Protein AF-A0A9X0CYH1-F1 (afdb_monomer)

Mean predicted aligned error: 7.74 Å

pLDDT: mean 87.94, std 6.15, range [51.03, 95.19]

Solvent-accessible surface area (backbone atoms only — not comparable to full-atom values): 4702 Å² total; per-residue (Å²): 108,69,66,60,52,50,44,64,71,53,69,78,56,54,69,36,67,47,98,85,72,45,71,50,71,41,79,44,61,50,72,93,53,80,67,45,76,48,78,42,75,32,54,50,82,83,79,65,68,68,57,57,54,51,50,53,52,58,73,71,52,50,76,66,57,51,56,51,53,54,55,65,72,70,109

Secondary structure (DSSP, 8-state):
-HHHHHHHHHHTPPBP--TTS---EEEE--GGGTT--EEEEPBPPPP-HHHHHHHHHHHH--HHHHHHHHHHTT-

Structure (mmCIF, N/CA/C/O backbone):
data_AF-A0A9X0CYH1-F1
#
_entry.id   AF-A0A9X0CYH1-F1
#
loop_
_atom_site.group_PDB
_atom_site.id
_atom_site.type_symbol
_atom_site.label_atom_id
_atom_site.label_alt_id
_atom_site.label_comp_id
_atom_site.label_asym_id
_atom_site.label_entity_id
_atom_site.label_seq_id
_atom_site.pdbx_PDB_ins_code
_atom_site.Cartn_x
_atom_site.Cartn_y
_atom_site.Cartn_z
_atom_site.occupancy
_atom_site.B_iso_or_equiv
_atom_site.auth_seq_id
_atom_site.auth_comp_id
_atom_site.auth_asym_id
_atom_site.auth_atom_id
_atom_site.pdbx_PDB_model_num
ATOM 1 N N . MET A 1 1 ? -13.522 2.126 5.260 1.00 70.12 1 MET A N 1
ATOM 2 C CA . MET A 1 1 ? -12.259 2.559 5.897 1.00 70.12 1 MET A CA 1
ATOM 3 C C . MET A 1 1 ? -11.069 1.725 5.426 1.00 70.12 1 MET A C 1
ATOM 5 O O . MET A 1 1 ? -10.174 2.298 4.826 1.00 70.12 1 MET A O 1
ATOM 9 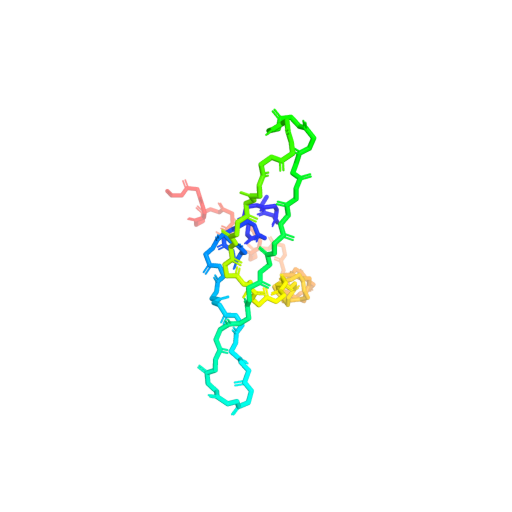N N . LEU A 1 2 ? -11.088 0.392 5.575 1.00 82.00 2 LEU A N 1
ATOM 10 C CA . LEU A 1 2 ? -9.966 -0.475 5.172 1.00 82.00 2 LEU A CA 1
ATOM 11 C C . LEU A 1 2 ? -9.548 -0.333 3.696 1.00 82.00 2 LEU A C 1
ATOM 13 O O . LEU A 1 2 ? -8.363 -0.254 3.406 1.00 82.00 2 LEU A O 1
ATOM 17 N N . ALA A 1 3 ? -10.509 -0.229 2.771 1.00 80.56 3 ALA A N 1
ATOM 18 C CA . ALA A 1 3 ? -10.206 -0.023 1.352 1.00 80.56 3 ALA A CA 1
ATOM 19 C C . ALA A 1 3 ? -9.438 1.287 1.100 1.00 80.56 3 ALA A C 1
ATOM 21 O O . ALA A 1 3 ? -8.448 1.282 0.381 1.00 80.56 3 ALA A O 1
ATOM 22 N N . ALA A 1 4 ? -9.856 2.394 1.726 1.00 85.25 4 ALA A N 1
ATOM 23 C CA . ALA A 1 4 ? -9.168 3.679 1.601 1.00 85.25 4 ALA A CA 1
ATOM 24 C C . ALA A 1 4 ? -7.744 3.607 2.169 1.00 85.25 4 ALA A C 1
ATOM 26 O O . ALA A 1 4 ? -6.816 4.111 1.551 1.00 85.25 4 ALA A O 1
ATOM 27 N N . LEU A 1 5 ? -7.560 2.914 3.295 1.00 86.00 5 LEU A N 1
ATOM 28 C CA . LEU A 1 5 ? -6.247 2.716 3.902 1.00 86.00 5 LEU A CA 1
ATOM 29 C C . LEU A 1 5 ? -5.341 1.853 3.005 1.00 86.00 5 LEU A C 1
ATOM 31 O O . LEU A 1 5 ? -4.236 2.276 2.681 1.00 86.00 5 LEU A O 1
ATOM 35 N N . HIS A 1 6 ? -5.846 0.724 2.489 1.00 88.25 6 HIS A N 1
ATOM 36 C CA . HIS A 1 6 ? -5.137 -0.113 1.513 1.00 88.25 6 HIS A CA 1
ATOM 37 C C . HIS A 1 6 ? -4.718 0.691 0.280 1.00 88.25 6 HIS A C 1
ATOM 39 O O . HIS A 1 6 ? -3.560 0.620 -0.131 1.00 88.25 6 HIS A O 1
ATOM 45 N N . PHE A 1 7 ? -5.641 1.460 -0.310 1.00 87.75 7 PHE A N 1
ATOM 46 C CA . PHE A 1 7 ? -5.336 2.286 -1.473 1.00 87.75 7 PHE A CA 1
ATOM 47 C C . PHE A 1 7 ? -4.299 3.353 -1.139 1.00 87.75 7 PHE A C 1
ATOM 49 O O . PHE A 1 7 ? -3.323 3.443 -1.868 1.00 87.75 7 PHE A O 1
ATOM 56 N N . ASN A 1 8 ? -4.438 4.089 -0.036 1.00 86.94 8 ASN A N 1
ATOM 57 C CA . ASN A 1 8 ? -3.482 5.127 0.358 1.00 86.94 8 ASN A CA 1
ATOM 58 C C . ASN A 1 8 ? -2.066 4.564 0.530 1.00 86.94 8 ASN A C 1
ATOM 60 O O . ASN A 1 8 ? -1.125 5.099 -0.053 1.00 86.94 8 ASN A O 1
ATOM 64 N N . PHE A 1 9 ? -1.927 3.444 1.245 1.00 85.00 9 PHE A N 1
ATOM 65 C CA . PHE A 1 9 ? -0.634 2.781 1.439 1.00 85.00 9 PHE A CA 1
ATOM 66 C C . PHE A 1 9 ? -0.041 2.225 0.135 1.00 85.00 9 PHE A C 1
ATOM 68 O O . PHE A 1 9 ? 1.176 2.175 -0.017 1.00 85.00 9 PHE A O 1
ATOM 75 N N . ASN A 1 10 ? -0.874 1.810 -0.825 1.00 88.94 10 ASN A N 1
ATOM 76 C CA . ASN A 1 10 ? -0.416 1.131 -2.041 1.00 88.94 10 ASN A CA 1
ATOM 77 C C . ASN A 1 10 ? -0.469 1.989 -3.323 1.00 88.94 10 ASN A C 1
ATOM 79 O O . ASN A 1 10 ? -0.088 1.492 -4.391 1.00 88.94 10 ASN A O 1
ATOM 83 N N . LEU A 1 11 ? -0.910 3.252 -3.242 1.00 87.44 11 LEU A N 1
ATOM 84 C CA . LEU A 1 11 ? -1.079 4.149 -4.393 1.00 87.44 11 LEU A CA 1
ATOM 85 C C . LEU A 1 11 ? 0.267 4.577 -4.988 1.00 87.44 11 LEU A C 1
ATOM 87 O O . LEU A 1 11 ? 0.443 4.533 -6.204 1.00 87.44 11 LEU A O 1
ATOM 91 N N . GLN A 1 12 ? 1.221 4.962 -4.139 1.00 84.62 12 GLN A N 1
ATOM 92 C CA . GLN A 1 12 ? 2.534 5.476 -4.544 1.00 84.62 12 GLN A CA 1
ATOM 93 C C . GLN A 1 12 ? 3.665 4.575 -4.050 1.00 84.62 12 GLN A C 1
ATOM 95 O O . GLN A 1 12 ? 4.583 5.011 -3.366 1.00 84.62 12 GLN A O 1
ATOM 100 N N . ARG A 1 13 ? 3.603 3.290 -4.406 1.00 90.06 13 ARG A N 1
ATOM 101 C CA . ARG A 1 13 ? 4.684 2.356 -4.074 1.00 90.06 13 ARG A CA 1
ATOM 102 C C . ARG A 1 13 ? 5.984 2.747 -4.771 1.00 90.06 13 ARG A C 1
ATOM 104 O O . ARG A 1 13 ? 5.987 3.124 -5.952 1.00 90.06 13 ARG A O 1
ATOM 111 N N . GLU A 1 14 ? 7.080 2.600 -4.043 1.00 91.06 14 GLU A N 1
ATOM 112 C CA . GLU A 1 14 ? 8.429 2.782 -4.564 1.00 91.06 14 GLU A CA 1
ATOM 113 C C . GLU A 1 14 ? 8.781 1.706 -5.597 1.00 91.06 14 GLU A C 1
ATOM 115 O O . GLU A 1 14 ? 8.142 0.647 -5.700 1.00 91.06 14 GLU A O 1
ATOM 120 N N . ASP A 1 15 ? 9.783 2.012 -6.415 1.00 92.75 15 ASP A N 1
ATOM 121 C CA . ASP A 1 15 ? 10.325 1.059 -7.372 1.00 92.75 15 ASP A CA 1
ATOM 122 C C . ASP A 1 15 ? 11.138 -0.010 -6.638 1.00 92.75 15 ASP A C 1
ATOM 124 O O . ASP A 1 15 ? 11.876 0.269 -5.698 1.00 92.75 15 ASP A O 1
ATOM 128 N N . LYS A 1 16 ? 11.009 -1.259 -7.081 1.00 91.31 16 LYS A N 1
ATOM 129 C CA . LYS A 1 16 ? 11.886 -2.333 -6.629 1.00 91.31 16 LYS A CA 1
ATOM 130 C C . LYS A 1 16 ? 13.291 -2.042 -7.150 1.00 91.31 16 LYS A C 1
ATOM 132 O O . LYS A 1 16 ? 13.447 -1.712 -8.320 1.00 91.31 16 LYS A O 1
ATOM 137 N N . VAL A 1 17 ? 14.299 -2.226 -6.310 1.00 92.81 17 VAL A N 1
ATOM 138 C CA . VAL A 1 17 ? 15.706 -2.084 -6.691 1.00 92.81 17 VAL A CA 1
ATOM 139 C C . VAL A 1 17 ? 16.377 -3.455 -6.586 1.00 92.81 17 VAL A C 1
ATOM 141 O O . VAL A 1 17 ? 16.125 -4.211 -5.645 1.00 92.81 17 VAL A O 1
ATOM 144 N N . ASN A 1 18 ? 17.153 -3.824 -7.600 1.00 89.00 18 ASN A N 1
ATOM 145 C CA . ASN A 1 18 ? 17.947 -5.052 -7.622 1.00 89.00 18 ASN A CA 1
ATOM 146 C C . ASN A 1 18 ? 19.238 -4.884 -6.793 1.00 89.00 18 ASN A C 1
ATOM 148 O O . ASN A 1 18 ? 19.596 -3.781 -6.396 1.00 89.00 18 ASN A O 1
ATOM 152 N N . GLN A 1 19 ? 19.972 -5.976 -6.548 1.00 91.00 19 GLN A N 1
ATOM 153 C CA . GLN A 1 19 ? 21.233 -5.939 -5.780 1.00 91.00 19 GLN A CA 1
ATOM 154 C C . GLN A 1 19 ? 22.326 -5.067 -6.420 1.00 91.00 19 GLN A C 1
ATOM 156 O O . GLN A 1 19 ? 23.210 -4.578 -5.726 1.00 91.00 19 GLN A O 1
ATOM 161 N N . ASP A 1 20 ? 22.262 -4.868 -7.734 1.00 91.69 20 ASP A N 1
ATOM 162 C CA . ASP A 1 20 ? 23.161 -4.024 -8.524 1.00 91.69 20 ASP A CA 1
ATOM 163 C C . ASP A 1 20 ? 22.685 -2.559 -8.618 1.00 91.69 20 ASP A C 1
ATOM 165 O O . ASP A 1 20 ? 23.176 -1.802 -9.452 1.00 91.69 20 ASP A O 1
ATOM 169 N N . ASN A 1 21 ? 21.712 -2.155 -7.794 1.00 87.12 21 ASN A N 1
ATOM 170 C CA . ASN A 1 21 ? 21.034 -0.856 -7.833 1.00 87.12 21 ASN A CA 1
ATOM 171 C C . ASN A 1 21 ? 20.267 -0.551 -9.136 1.00 87.12 21 ASN A C 1
ATOM 173 O O . ASN A 1 2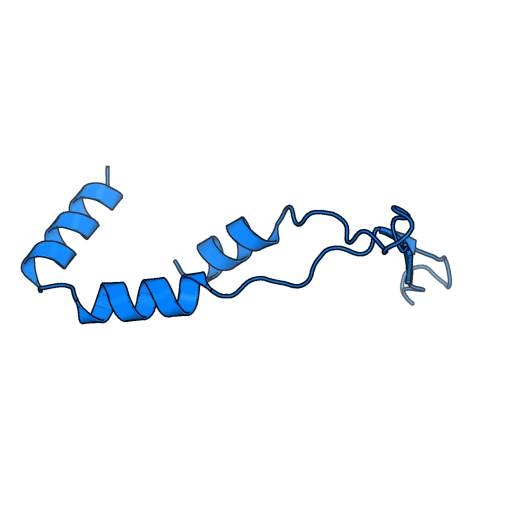1 ? 19.852 0.590 -9.355 1.00 87.12 21 ASN A O 1
ATOM 177 N N . SER A 1 22 ? 20.017 -1.546 -9.993 1.00 90.19 22 SER A N 1
ATOM 178 C CA . SER A 1 22 ? 19.178 -1.367 -11.183 1.00 90.19 22 SER A CA 1
ATOM 179 C C . SER A 1 22 ? 17.680 -1.454 -10.854 1.00 90.19 22 SER A C 1
ATOM 181 O O . SER A 1 22 ? 17.258 -2.204 -9.969 1.00 90.19 22 SER A O 1
ATOM 183 N N . VAL A 1 23 ? 16.848 -0.706 -11.589 1.00 90.94 23 VAL A N 1
ATOM 184 C CA . VAL A 1 23 ? 15.381 -0.787 -11.483 1.00 90.94 23 VAL A CA 1
ATOM 185 C C . VAL A 1 23 ? 14.857 -1.781 -12.529 1.00 90.94 23 VAL A C 1
ATOM 187 O O . VAL A 1 23 ? 14.982 -1.525 -13.729 1.00 90.94 23 VAL A O 1
ATOM 190 N N . PRO A 1 24 ? 14.254 -2.917 -12.131 1.00 92.00 24 PRO A N 1
ATOM 191 C CA . PRO A 1 24 ? 13.714 -3.884 -13.068 1.00 92.00 24 PRO A CA 1
ATOM 192 C C . PRO A 1 24 ? 12.458 -3.337 -13.753 1.00 92.00 24 PRO A C 1
ATOM 194 O O . PRO A 1 24 ? 11.577 -2.745 -13.125 1.00 92.00 24 PRO A O 1
ATOM 197 N N . LEU A 1 25 ? 12.341 -3.602 -15.053 1.00 92.81 25 LEU A N 1
ATOM 198 C CA . LEU A 1 25 ? 11.217 -3.169 -15.879 1.00 92.81 25 LEU A CA 1
ATOM 199 C C . LEU A 1 25 ? 10.188 -4.290 -16.045 1.00 92.81 25 LEU A C 1
ATOM 201 O O . LEU A 1 25 ? 10.522 -5.465 -16.196 1.00 92.81 25 LEU A O 1
ATOM 205 N N . LYS A 1 26 ? 8.910 -3.916 -16.058 1.00 91.75 26 LYS A N 1
ATOM 206 C CA . LYS A 1 26 ? 7.791 -4.776 -16.439 1.00 91.75 26 LYS A CA 1
ATOM 207 C C . LYS A 1 26 ? 7.294 -4.351 -17.815 1.00 91.75 26 LYS A C 1
ATOM 209 O O . LYS A 1 26 ? 6.776 -3.246 -17.977 1.00 91.75 26 LYS A O 1
ATOM 214 N N . VAL A 1 27 ? 7.413 -5.256 -18.781 1.00 93.94 27 VAL A N 1
ATOM 215 C CA . VAL A 1 27 ? 6.855 -5.096 -20.126 1.00 93.94 27 VAL A CA 1
ATOM 216 C C . VAL A 1 27 ? 5.517 -5.825 -20.193 1.00 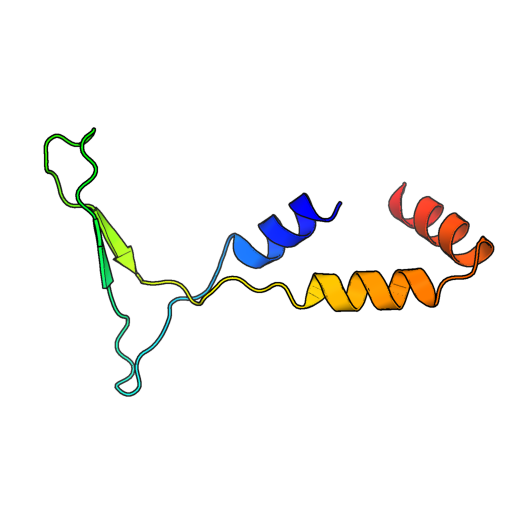93.94 27 VAL A C 1
ATOM 218 O O . VAL A 1 27 ? 5.387 -6.963 -19.742 1.00 93.94 27 VAL A O 1
ATOM 221 N N . SER A 1 28 ? 4.501 -5.159 -20.725 1.00 93.44 28 SER A N 1
ATOM 222 C CA . SER A 1 28 ? 3.170 -5.727 -20.945 1.00 93.44 28 SER A CA 1
ATOM 223 C C . SER A 1 28 ? 2.699 -5.403 -22.354 1.00 93.44 28 SER A C 1
ATOM 225 O O . SER A 1 28 ? 3.012 -4.334 -22.863 1.00 93.44 28 SER A O 1
ATOM 227 N N . TYR A 1 29 ? 1.934 -6.305 -22.967 1.00 95.19 29 TYR A N 1
ATOM 228 C CA . TYR A 1 29 ? 1.375 -6.133 -24.311 1.00 95.19 29 TYR A CA 1
ATOM 229 C C . TYR A 1 29 ? -0.154 -6.200 -24.232 1.00 95.19 29 TYR A C 1
ATOM 231 O O . TYR A 1 29 ? -0.741 -7.269 -24.436 1.00 95.19 29 TYR A O 1
ATOM 239 N N . PRO A 1 30 ? -0.827 -5.100 -23.847 1.00 93.00 30 PRO A N 1
ATOM 240 C CA . PRO A 1 30 ? -2.272 -5.104 -23.696 1.00 93.00 30 PRO A CA 1
ATOM 241 C C . PRO A 1 30 ? -2.946 -5.299 -25.055 1.00 93.00 30 PRO A C 1
ATOM 243 O O . PRO A 1 30 ? -2.653 -4.585 -26.012 1.00 93.00 30 PRO A O 1
ATOM 246 N N . LYS A 1 31 ? -3.892 -6.239 -25.141 1.00 92.56 31 LYS A N 1
ATOM 247 C CA . LYS A 1 31 ? -4.592 -6.553 -26.399 1.00 92.56 31 LYS A CA 1
ATOM 248 C C . LYS A 1 31 ? -5.323 -5.346 -26.995 1.00 92.56 31 LYS A C 1
ATOM 250 O O . LYS A 1 31 ? -5.317 -5.188 -28.208 1.00 92.56 31 LYS A O 1
ATOM 255 N N . PHE A 1 32 ? -5.866 -4.463 -26.152 1.00 93.00 32 PHE A N 1
ATOM 256 C CA . PHE A 1 32 ? -6.543 -3.235 -26.587 1.00 93.00 32 PHE A CA 1
ATOM 257 C C . PHE A 1 32 ? -5.603 -2.193 -27.215 1.00 93.00 32 PHE A C 1
ATOM 259 O O . PHE A 1 32 ? -6.080 -1.253 -27.839 1.00 93.00 32 PHE A O 1
ATOM 266 N N . LYS A 1 33 ? -4.279 -2.345 -27.064 1.00 91.12 33 LYS A N 1
ATOM 267 C CA . LYS A 1 33 ? -3.279 -1.509 -27.739 1.00 91.12 33 LYS A CA 1
ATOM 268 C C . LYS A 1 33 ? -2.753 -2.132 -29.036 1.00 91.12 33 LYS A C 1
ATOM 270 O O . LYS A 1 33 ? -1.664 -1.792 -29.480 1.00 91.12 33 LYS A O 1
ATOM 275 N N . ASN A 1 34 ? -3.475 -3.089 -29.624 1.00 90.12 34 ASN A N 1
ATOM 276 C CA . ASN A 1 34 ? -3.115 -3.708 -30.906 1.00 90.12 34 ASN A CA 1
ATOM 277 C C . ASN A 1 34 ? -1.677 -4.269 -30.954 1.00 90.12 34 ASN A C 1
ATOM 279 O O . ASN A 1 34 ? -1.021 -4.234 -31.989 1.00 90.12 34 ASN A O 1
ATOM 283 N N . GLY A 1 35 ? -1.178 -4.787 -29.826 1.00 87.75 35 GLY A N 1
ATOM 284 C CA . GLY A 1 35 ? 0.177 -5.340 -29.730 1.00 87.75 35 GLY A CA 1
ATOM 285 C C . GLY A 1 35 ? 1.271 -4.332 -29.365 1.00 87.75 35 GLY A C 1
ATOM 286 O O . GLY A 1 35 ? 2.431 -4.726 -29.288 1.00 87.75 35 GLY A O 1
ATOM 287 N N . GLU A 1 36 ? 0.938 -3.072 -29.078 1.00 93.25 36 GLU A N 1
ATOM 288 C CA . GLU A 1 36 ? 1.903 -2.104 -28.551 1.00 93.25 36 GLU A CA 1
ATOM 289 C C . GLU A 1 36 ? 2.344 -2.470 -27.122 1.00 93.25 36 GLU A C 1
ATOM 291 O O . GLU A 1 36 ? 1.531 -2.804 -26.248 1.00 93.25 36 GLU A O 1
ATOM 296 N N . ALA A 1 37 ? 3.650 -2.380 -26.868 1.00 94.19 37 ALA A N 1
ATOM 297 C CA . ALA A 1 37 ? 4.223 -2.611 -25.551 1.00 94.19 37 ALA A CA 1
ATOM 298 C C . ALA A 1 37 ? 3.961 -1.423 -24.615 1.00 94.19 37 ALA A C 1
ATOM 300 O O . ALA A 1 37 ? 4.054 -0.260 -24.990 1.00 94.19 37 ALA A O 1
ATOM 301 N N . THR A 1 38 ? 3.696 -1.707 -23.346 1.00 92.81 38 THR A N 1
ATOM 302 C CA . THR A 1 38 ? 3.751 -0.729 -22.259 1.00 92.81 38 THR A CA 1
ATOM 303 C C . THR A 1 38 ? 4.813 -1.172 -21.267 1.00 92.81 38 THR A C 1
ATOM 305 O O . THR A 1 38 ? 4.730 -2.276 -20.719 1.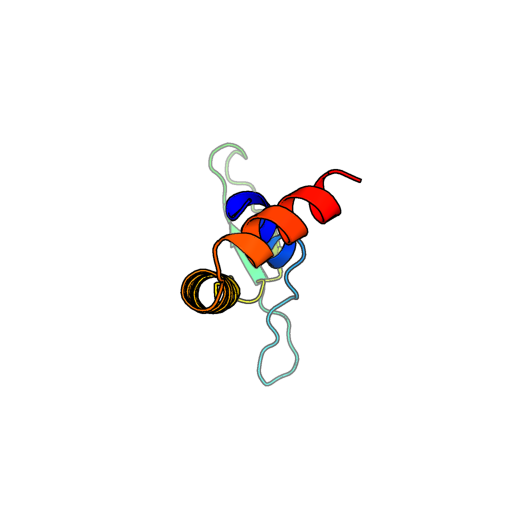00 92.81 38 THR A O 1
ATOM 308 N N . VAL A 1 39 ? 5.792 -0.299 -21.040 1.00 93.38 39 VAL A N 1
ATOM 309 C CA . VAL A 1 39 ? 6.912 -0.506 -20.117 1.00 93.38 39 VAL A CA 1
ATOM 310 C C . VAL A 1 39 ? 6.682 0.334 -18.866 1.00 93.38 39 VAL A C 1
ATOM 312 O O . VAL A 1 39 ? 6.324 1.507 -18.958 1.00 93.38 39 VAL A O 1
ATOM 315 N N . ARG A 1 40 ? 6.843 -0.270 -17.689 1.00 91.75 40 ARG A N 1
ATOM 316 C CA . ARG A 1 40 ? 6.768 0.418 -16.391 1.00 91.75 40 ARG A CA 1
ATOM 317 C C . ARG A 1 40 ? 7.850 -0.109 -15.461 1.00 91.75 40 ARG A C 1
ATOM 319 O O . ARG A 1 40 ? 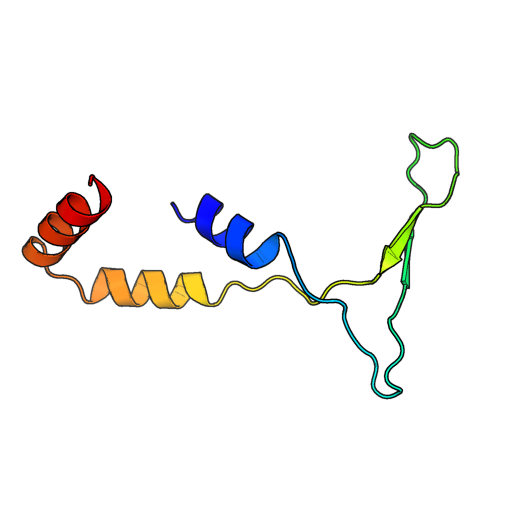8.183 -1.291 -15.535 1.00 91.75 40 ARG A O 1
ATOM 326 N N . ASN A 1 41 ?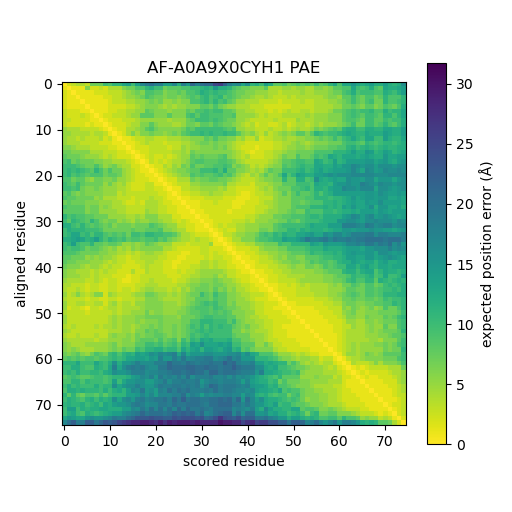 8.323 0.722 -14.539 1.00 94.00 41 ASN A N 1
ATOM 327 C CA . ASN A 1 41 ? 9.171 0.257 -13.445 1.00 94.00 41 ASN A CA 1
ATOM 328 C C . ASN A 1 41 ? 8.393 -0.740 -12.581 1.00 94.00 41 ASN A C 1
ATOM 330 O O . ASN A 1 41 ? 7.192 -0.575 -12.323 1.00 94.00 41 ASN A O 1
ATOM 334 N N . ARG A 1 42 ? 9.058 -1.814 -12.158 1.00 92.00 42 ARG A N 1
ATOM 335 C CA . ARG A 1 42 ? 8.459 -2.785 -11.247 1.00 92.00 42 ARG A CA 1
ATOM 336 C C . ARG A 1 42 ? 8.393 -2.157 -9.861 1.00 92.00 42 ARG A C 1
ATOM 338 O O . ARG A 1 42 ? 9.421 -1.831 -9.289 1.00 92.00 42 ARG A O 1
ATOM 345 N N . LYS A 1 43 ? 7.187 -2.026 -9.316 1.00 91.44 43 LYS A N 1
ATOM 346 C CA . LYS A 1 43 ? 6.972 -1.565 -7.941 1.00 91.44 43 LYS A CA 1
ATOM 347 C C . LYS A 1 43 ? 7.263 -2.670 -6.924 1.00 91.44 43 LYS A C 1
ATOM 349 O O . LYS A 1 43 ? 7.158 -3.853 -7.265 1.00 91.44 43 LYS A O 1
ATOM 354 N N . ILE A 1 44 ? 7.586 -2.281 -5.692 1.00 92.19 44 ILE A N 1
ATOM 355 C CA . ILE A 1 44 ? 7.614 -3.181 -4.526 1.00 92.19 44 ILE A CA 1
ATOM 356 C C . ILE A 1 44 ? 6.232 -3.834 -4.353 1.00 92.19 44 ILE A C 1
ATOM 358 O O . ILE A 1 44 ? 5.223 -3.290 -4.809 1.00 92.19 44 ILE A O 1
ATOM 362 N N . GLU A 1 45 ? 6.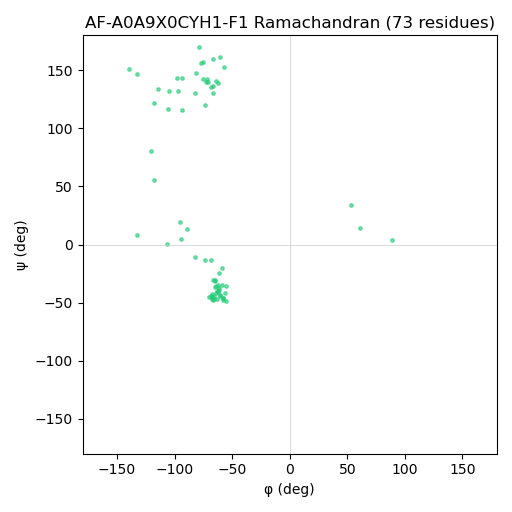172 -5.027 -3.759 1.00 91.56 45 GLU A N 1
ATOM 363 C CA . GLU A 1 45 ? 4.915 -5.738 -3.495 1.00 91.56 45 GLU A CA 1
ATOM 364 C C . GLU A 1 45 ? 3.972 -4.946 -2.578 1.00 91.56 45 GLU A C 1
ATOM 366 O O . GLU A 1 45 ? 4.354 -3.952 -1.966 1.00 91.56 45 GLU A O 1
ATOM 371 N N . GLN A 1 46 ? 2.692 -5.313 -2.592 1.00 90.50 46 GLN A N 1
ATOM 372 C CA . GLN A 1 46 ? 1.688 -4.602 -1.803 1.00 90.50 46 GLN A CA 1
ATOM 373 C C . GLN A 1 46 ? 1.863 -4.912 -0.318 1.00 90.50 46 GLN A C 1
ATOM 375 O O . GLN A 1 46 ? 2.138 -6.055 0.037 1.00 90.50 46 GLN A O 1
ATOM 380 N N . ASN A 1 47 ? 1.655 -3.905 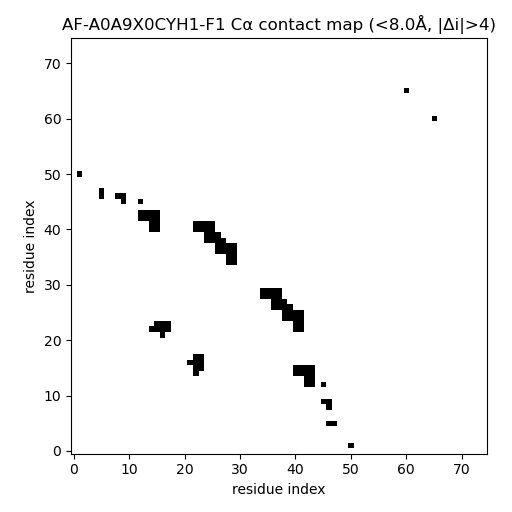0.527 1.00 88.94 47 ASN A N 1
ATOM 381 C CA . ASN A 1 47 ? 1.691 -4.057 1.979 1.00 88.94 47 ASN A CA 1
ATOM 382 C C . ASN A 1 47 ? 0.272 -4.318 2.533 1.00 88.94 47 ASN A C 1
ATOM 384 O O . ASN A 1 47 ? -0.715 -3.753 2.030 1.00 88.94 47 ASN A O 1
ATOM 388 N N . PHE A 1 48 ? 0.189 -5.169 3.562 1.00 90.44 48 PHE A N 1
ATOM 389 C CA . PHE A 1 48 ? -1.033 -5.517 4.297 1.00 90.44 48 PHE A CA 1
ATOM 390 C C . PHE A 1 48 ? -0.875 -5.472 5.829 1.00 90.44 48 PHE A C 1
ATOM 392 O O . PHE A 1 48 ? -1.804 -5.855 6.535 1.00 90.44 48 PHE A O 1
ATOM 399 N N . ASP A 1 49 ? 0.247 -4.981 6.353 1.00 88.38 49 ASP A N 1
ATOM 400 C CA . ASP A 1 49 ? 0.592 -5.022 7.783 1.00 88.38 49 ASP A CA 1
ATOM 401 C C . ASP A 1 49 ? -0.419 -4.236 8.636 1.00 88.38 49 ASP A C 1
ATOM 403 O O . ASP A 1 49 ? -0.831 -4.677 9.707 1.00 88.38 49 ASP A O 1
ATOM 407 N N . TYR A 1 50 ? -0.951 -3.135 8.094 1.00 87.38 50 TYR A N 1
ATOM 408 C CA . TYR A 1 50 ? -2.004 -2.342 8.740 1.00 87.38 50 TYR A CA 1
ATOM 409 C C . TYR A 1 50 ? -3.286 -3.137 9.039 1.00 87.38 50 TYR A C 1
ATOM 411 O O . TYR A 1 50 ? -4.101 -2.691 9.844 1.00 87.38 50 TYR A O 1
ATOM 419 N N . VAL A 1 51 ? -3.525 -4.279 8.380 1.00 88.94 51 VAL A N 1
ATOM 420 C CA . VAL A 1 51 ? -4.697 -5.127 8.658 1.00 88.94 51 VAL A CA 1
ATOM 421 C C . VAL A 1 51 ? -4.580 -5.736 10.050 1.00 88.94 51 VAL A C 1
ATOM 423 O O . VAL A 1 51 ? -5.552 -5.727 10.806 1.00 88.94 51 VAL A O 1
ATOM 426 N N . GLU A 1 52 ? -3.399 -6.251 10.384 1.00 89.25 52 GLU A N 1
ATOM 427 C CA . GLU A 1 52 ? -3.134 -6.857 11.684 1.00 89.25 52 GLU A CA 1
ATOM 428 C C . GLU A 1 52 ? -3.160 -5.798 12.787 1.00 89.25 52 GLU A C 1
ATOM 430 O O . GLU A 1 52 ? -3.836 -5.985 13.799 1.00 89.25 52 GLU A O 1
ATOM 435 N N . GLU A 1 53 ? -2.525 -4.648 12.556 1.00 88.44 53 GLU A N 1
ATOM 436 C CA . GLU A 1 53 ? -2.543 -3.522 13.496 1.00 88.44 53 GLU A CA 1
ATOM 437 C C . GLU A 1 53 ? -3.972 -3.046 13.792 1.00 88.44 53 GLU A C 1
ATOM 439 O O . GLU A 1 53 ? -4.347 -2.884 14.955 1.00 88.44 53 GLU A O 1
ATOM 444 N N . LEU A 1 54 ? -4.805 -2.890 12.756 1.00 88.12 54 LEU A N 1
ATOM 445 C CA . LEU A 1 54 ? -6.218 -2.531 12.911 1.00 88.12 54 LEU A CA 1
ATOM 446 C C . LEU A 1 54 ? -6.997 -3.581 13.705 1.00 88.12 54 LEU A C 1
ATOM 448 O O . LEU A 1 54 ? -7.862 -3.226 14.508 1.00 88.12 54 LEU A O 1
ATOM 452 N N . PHE A 1 55 ? -6.716 -4.864 13.478 1.00 88.31 55 PHE A N 1
ATOM 453 C CA . PHE A 1 55 ? -7.387 -5.950 14.181 1.00 88.31 55 PHE A CA 1
ATOM 454 C C . PHE A 1 55 ? -7.030 -5.965 15.671 1.00 88.31 55 PHE A C 1
ATOM 456 O O . PHE A 1 55 ? -7.928 -6.007 16.513 1.00 88.31 55 PHE A O 1
ATOM 463 N N . GLN A 1 56 ? -5.743 -5.857 16.005 1.00 90.12 56 GLN A N 1
ATOM 464 C CA . GLN A 1 56 ? -5.290 -5.792 17.398 1.00 90.12 56 GLN A CA 1
ATOM 465 C C . GLN A 1 56 ? -5.808 -4.537 18.104 1.00 90.12 56 GLN A C 1
ATOM 467 O O . GLN A 1 56 ? -6.288 -4.615 19.235 1.00 90.12 56 GLN A O 1
ATOM 472 N N . PHE A 1 57 ? -5.788 -3.391 17.419 1.00 86.56 57 PHE A N 1
ATOM 473 C CA . PHE A 1 57 ? -6.358 -2.147 17.929 1.00 86.56 57 PHE A CA 1
ATOM 474 C C . PHE A 1 57 ? -7.846 -2.298 18.264 1.00 86.56 57 PHE A C 1
ATOM 476 O O . PHE A 1 57 ? -8.273 -1.923 19.354 1.00 86.56 57 PHE A O 1
ATOM 483 N N . TYR A 1 58 ? -8.630 -2.906 17.370 1.00 83.50 58 TYR A N 1
ATOM 484 C CA . TYR A 1 58 ? -10.048 -3.167 17.611 1.00 83.50 58 TYR A CA 1
ATOM 485 C C . TYR A 1 58 ? -10.284 -4.070 18.830 1.00 83.50 58 TYR A C 1
ATOM 487 O O . TYR A 1 58 ? -11.165 -3.783 19.638 1.00 83.50 58 TYR A O 1
ATOM 495 N N . LEU A 1 59 ? -9.497 -5.138 18.990 1.00 87.75 59 LEU A N 1
ATOM 496 C CA . LEU A 1 59 ? -9.621 -6.042 20.138 1.00 87.75 59 LEU A CA 1
ATOM 497 C C . LEU A 1 59 ? -9.249 -5.377 21.472 1.00 87.75 59 LEU A C 1
ATOM 499 O O . LEU A 1 59 ? -9.800 -5.747 22.507 1.00 87.75 59 LEU A O 1
ATOM 503 N N . GLY A 1 60 ? -8.327 -4.412 21.455 1.00 86.06 60 GLY A N 1
ATOM 504 C CA . GLY A 1 60 ? -7.882 -3.683 22.646 1.00 86.06 60 GLY A CA 1
ATOM 505 C C . GLY A 1 60 ? -8.788 -2.523 23.069 1.00 86.06 60 GLY A C 1
ATOM 506 O O . GLY A 1 60 ? -8.606 -1.976 24.157 1.00 86.06 60 GLY A O 1
ATOM 507 N N . LEU A 1 61 ? -9.753 -2.128 22.237 1.00 85.25 61 LEU A N 1
ATOM 508 C CA . LEU A 1 61 ? -10.618 -0.979 22.496 1.00 85.25 61 LEU A CA 1
ATOM 509 C C . LEU A 1 61 ? -11.792 -1.322 23.416 1.00 85.25 61 LEU A C 1
ATOM 511 O O . LEU A 1 61 ? -12.584 -2.231 23.163 1.00 85.25 61 LEU A O 1
ATOM 515 N N . SER A 1 62 ? -11.982 -0.497 24.444 1.00 85.12 62 SER A N 1
ATOM 516 C CA . SER A 1 62 ? -13.248 -0.447 25.173 1.00 85.12 62 SER A CA 1
ATOM 517 C C . SER A 1 62 ? -14.321 0.298 24.372 1.00 85.12 62 SER A C 1
ATOM 519 O O . SER A 1 62 ? -14.038 1.156 23.533 1.00 85.12 62 SER A O 1
ATOM 521 N N . LYS A 1 63 ? -15.592 0.017 24.680 1.00 81.88 63 LYS A N 1
ATOM 522 C CA . LYS A 1 63 ? -16.746 0.651 24.024 1.00 81.88 63 LYS A CA 1
ATOM 523 C C . LYS A 1 63 ? -16.709 2.186 24.103 1.00 81.88 63 LYS A C 1
ATOM 525 O O . LYS A 1 63 ? -17.098 2.852 23.153 1.00 81.88 63 LYS A O 1
ATOM 530 N N . GLN A 1 64 ? -16.208 2.721 25.219 1.00 84.19 64 GLN A N 1
ATOM 531 C CA . GLN A 1 64 ? -16.076 4.158 25.458 1.00 84.19 64 GLN A CA 1
ATOM 532 C C . GLN A 1 64 ? -15.035 4.791 24.525 1.00 84.19 64 GLN A C 1
ATOM 534 O O . GLN A 1 64 ? -15.317 5.777 23.857 1.00 84.19 64 GLN A O 1
ATOM 539 N N . GLN A 1 65 ? -13.863 4.164 24.408 1.00 84.12 65 GLN A N 1
ATOM 540 C CA . GLN A 1 65 ? -12.784 4.651 23.546 1.00 84.12 65 GLN A CA 1
ATOM 541 C C . GLN A 1 65 ? -13.165 4.610 22.061 1.00 84.12 65 GLN A C 1
ATOM 543 O O . GLN A 1 65 ? -12.729 5.458 21.288 1.00 84.12 65 GLN A O 1
ATOM 548 N N . LEU A 1 66 ? -13.999 3.645 21.659 1.00 81.19 66 LEU A N 1
ATOM 549 C CA . LEU A 1 66 ? -14.529 3.583 20.299 1.00 81.19 66 LEU A CA 1
ATOM 550 C C . LEU A 1 66 ? -15.450 4.778 19.995 1.00 81.19 66 LEU A C 1
ATOM 552 O O . LEU A 1 66 ? -15.342 5.381 18.930 1.00 81.19 66 LEU A O 1
ATOM 556 N N . GLU A 1 67 ? -16.342 5.128 20.925 1.00 86.50 67 GLU A N 1
ATOM 557 C CA . GLU A 1 67 ? -17.236 6.289 20.801 1.00 86.50 67 GLU A CA 1
ATOM 558 C C . GLU A 1 67 ? -16.453 7.607 20.717 1.00 86.50 67 GLU A C 1
ATOM 560 O O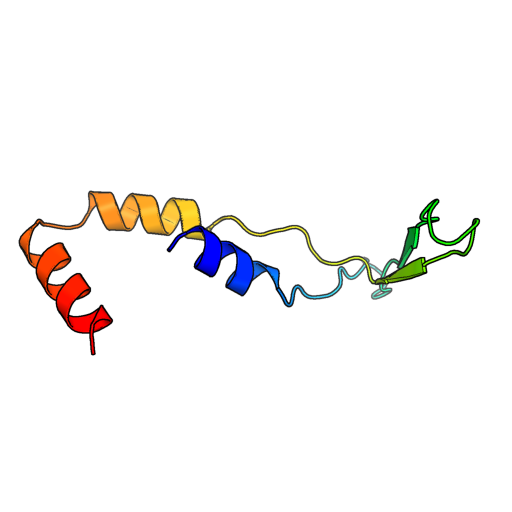 . GLU A 1 67 ? -16.784 8.474 19.903 1.00 86.50 67 GLU A O 1
ATOM 565 N N . ASP A 1 68 ? -15.394 7.739 21.515 1.00 87.44 68 ASP A N 1
ATOM 566 C CA . ASP A 1 68 ? -14.534 8.922 21.521 1.00 87.44 68 ASP A CA 1
ATOM 567 C C . ASP A 1 68 ? -13.745 9.052 20.205 1.00 87.44 68 ASP A C 1
ATOM 569 O O . ASP A 1 68 ? -13.770 10.112 19.576 1.00 87.44 68 ASP A O 1
ATOM 573 N N . ALA A 1 69 ? -13.161 7.959 19.702 1.00 82.50 69 ALA A N 1
ATOM 574 C CA . ALA A 1 69 ? -12.476 7.945 18.405 1.00 82.50 69 ALA A CA 1
ATOM 575 C C . ALA A 1 69 ? -13.418 8.285 17.231 1.00 82.50 69 ALA A C 1
ATOM 577 O O . ALA A 1 69 ? -13.035 8.981 16.288 1.00 82.50 69 ALA A O 1
ATOM 578 N N . ILE A 1 70 ? -14.678 7.830 17.281 1.00 84.81 70 ILE A N 1
ATOM 579 C CA . ILE A 1 70 ? -15.698 8.180 16.278 1.00 84.81 70 ILE A CA 1
ATOM 580 C C . ILE A 1 70 ? -16.015 9.681 16.306 1.00 84.81 70 ILE A C 1
ATOM 582 O O . ILE A 1 70 ? -16.264 10.267 15.248 1.00 84.81 70 ILE A O 1
ATOM 586 N N . LYS A 1 71 ? -16.026 10.311 17.487 1.00 90.19 71 LYS A N 1
ATOM 587 C CA . LYS A 1 71 ? -16.231 11.761 17.609 1.00 90.19 71 LYS A CA 1
ATOM 588 C C . LYS A 1 71 ? -15.061 12.549 17.030 1.00 90.19 71 LYS A C 1
ATOM 590 O O . LYS A 1 71 ? -15.314 13.502 16.301 1.00 90.19 71 LYS A O 1
ATOM 595 N N . GLU A 1 72 ? -13.822 12.139 17.290 1.00 88.00 72 GLU A N 1
ATOM 596 C CA . GLU A 1 72 ? -12.628 12.802 16.740 1.00 88.00 72 GLU A CA 1
ATOM 597 C C . GLU A 1 72 ? -12.548 12.718 15.209 1.00 88.00 72 GLU A C 1
ATOM 599 O O . GLU A 1 72 ? -12.157 13.678 14.553 1.00 88.00 72 GLU A O 1
ATOM 604 N N . LEU A 1 73 ? -12.979 11.603 14.616 1.00 81.06 73 LEU A N 1
ATOM 605 C CA . LEU A 1 73 ? -13.002 11.424 13.157 1.00 81.06 73 LEU A CA 1
ATOM 606 C C . LEU A 1 73 ? -14.106 12.218 12.439 1.00 81.06 73 LEU A C 1
ATOM 608 O O . LEU A 1 73 ? -14.102 12.286 11.211 1.00 81.06 73 LEU A O 1
ATOM 612 N N . ARG A 1 74 ? -15.084 12.757 13.177 1.00 75.19 74 ARG A N 1
ATOM 613 C CA . ARG A 1 74 ? -16.212 13.537 12.636 1.00 75.19 74 ARG A CA 1
ATOM 614 C C . ARG A 1 74 ? -15.976 15.052 12.645 1.00 75.19 74 ARG A C 1
ATOM 616 O O . ARG A 1 74 ? -16.914 15.784 12.330 1.00 75.19 74 ARG A O 1
ATOM 623 N N . ILE A 1 75 ? -14.778 15.495 13.026 1.00 51.03 75 ILE A N 1
ATOM 624 C CA . ILE A 1 75 ? -14.364 16.905 13.022 1.00 51.03 75 ILE A CA 1
ATOM 625 C C . ILE A 1 75 ? -14.108 17.379 11.588 1.00 51.03 75 ILE A C 1
ATOM 627 O O . ILE A 1 75 ? -13.492 16.615 10.811 1.00 51.03 75 ILE A O 1
#

Organism: NCBI:txid174260

Foldseek 3Di:
DVVVVQCVQAVDFDADADPVRDFDKDWDQDVVVVRDIDIDTHGDDGDDVVVVVVVVVVVPDDPVNVVVVVVVVVD

Sequence (75 aa):
MLAALHFNFNLQREDKVNQDNSVPLKVSYPKFKNGEATVRNRKIEQNFDYVEELFQFYLGLSKQQLEDAIKELRI

Radius of gyration: 19.76 Å; Cα contacts (8 Å, |Δi|>4): 55; chains: 1; bounding box: 40×24×56 Å